Protein AF-A0A945E9L8-F1 (afdb_monomer_lite)

Sequence (107 aa):
MKVRKSNIDVLSSNFIENEISMKKLLKELNSYFKLSKLEGNKDKIKRTRKRKKLLAREKIDLLLDKNKPHIELMSLAGLKHENGFGAGGTTVVVLGYVSNVLCLINA

Foldseek 3Di:
DDDDDDPDDCPDPVNVVVVVVVVVVVVVVVVLLVFLPPLDDPVVVVVCVVVVHDGQVVVVVVQADPPWDKDWPQSQPCDPPPPAPHGRRNKTWMFGDGPNDGDTDID

Radius of gyration: 19.47 Å; chains: 1; bounding box: 37×49×50 Å

Structure (mmCIF, N/CA/C/O backbone):
data_AF-A0A945E9L8-F1
#
_entry.id   AF-A0A945E9L8-F1
#
loop_
_atom_site.group_PDB
_atom_site.id
_atom_site.type_symbol
_atom_site.label_atom_id
_atom_site.label_alt_id
_atom_site.label_comp_id
_atom_site.label_asym_id
_atom_site.label_entity_id
_atom_site.label_seq_id
_atom_site.pdbx_PDB_ins_code
_atom_site.Cartn_x
_atom_site.Cartn_y
_atom_site.Cartn_z
_atom_site.occupancy
_atom_site.B_iso_or_equiv
_atom_site.auth_seq_id
_atom_site.auth_comp_id
_atom_site.auth_asym_id
_atom_site.auth_atom_id
_atom_site.pdbx_PDB_model_num
ATOM 1 N N . MET A 1 1 ? 2.209 -27.722 -18.998 1.00 62.78 1 MET A N 1
ATOM 2 C CA . MET A 1 1 ? 2.268 -26.249 -19.154 1.00 62.78 1 MET A CA 1
ATOM 3 C C . MET A 1 1 ? 3.362 -25.921 -20.167 1.00 62.78 1 MET A C 1
ATOM 5 O O . MET A 1 1 ? 4.471 -26.409 -19.991 1.00 62.78 1 MET A O 1
ATOM 9 N N . LYS A 1 2 ? 3.073 -25.204 -21.263 1.00 82.31 2 LYS A N 1
ATOM 10 C CA . LYS A 1 2 ? 4.075 -24.922 -22.311 1.00 82.31 2 LYS A CA 1
ATOM 11 C C . LYS A 1 2 ? 4.925 -23.725 -21.873 1.00 82.31 2 LYS A C 1
ATOM 13 O O . LYS A 1 2 ? 4.409 -22.615 -21.773 1.00 82.31 2 LYS A O 1
ATOM 18 N N . VAL A 1 3 ? 6.197 -23.964 -21.559 1.00 88.56 3 VAL A N 1
ATOM 19 C CA . VAL A 1 3 ? 7.127 -22.908 -21.133 1.00 88.56 3 VAL A CA 1
ATOM 20 C C . VAL A 1 3 ? 7.368 -21.956 -22.306 1.00 88.56 3 VAL A C 1
ATOM 22 O O . VAL A 1 3 ? 7.759 -22.393 -23.389 1.00 88.56 3 VAL A O 1
ATOM 25 N N . ARG A 1 4 ? 7.124 -20.656 -22.103 1.00 91.00 4 ARG A N 1
ATOM 26 C CA . ARG A 1 4 ? 7.473 -19.618 -23.082 1.00 91.00 4 ARG A CA 1
ATOM 27 C C . ARG A 1 4 ? 8.940 -19.250 -22.902 1.00 91.00 4 ARG A C 1
ATOM 29 O O . ARG A 1 4 ? 9.339 -18.851 -21.812 1.00 91.00 4 ARG A O 1
ATOM 36 N N . LYS A 1 5 ? 9.732 -19.377 -23.966 1.00 92.31 5 LYS A N 1
ATOM 37 C CA . LYS A 1 5 ? 11.089 -18.828 -24.000 1.00 92.31 5 LYS A CA 1
ATOM 38 C C . LYS A 1 5 ? 10.999 -17.339 -24.317 1.00 92.31 5 LYS A C 1
ATOM 40 O O . LYS A 1 5 ? 10.287 -16.952 -25.240 1.00 92.31 5 LYS A O 1
ATOM 45 N N . SER A 1 6 ? 11.675 -16.523 -23.515 1.00 93.00 6 SER A N 1
ATOM 46 C CA . SER A 1 6 ? 11.850 -15.106 -23.821 1.00 93.00 6 SER A CA 1
ATOM 47 C C . SER A 1 6 ? 12.840 -14.964 -24.975 1.00 93.00 6 SER A C 1
ATOM 49 O O . SER A 1 6 ? 13.851 -15.661 -24.993 1.00 93.00 6 SER A O 1
ATOM 51 N N . ASN A 1 7 ? 12.560 -14.047 -25.898 1.00 94.12 7 ASN A N 1
ATOM 52 C CA . ASN A 1 7 ? 13.493 -13.654 -26.959 1.00 94.12 7 ASN A CA 1
ATOM 53 C C . ASN A 1 7 ? 14.274 -12.378 -26.585 1.00 94.12 7 ASN A C 1
ATOM 55 O O . ASN A 1 7 ? 14.907 -11.772 -27.442 1.00 94.12 7 ASN A O 1
ATOM 59 N N . ILE A 1 8 ? 14.179 -11.931 -25.328 1.00 95.00 8 ILE A N 1
ATOM 60 C CA . ILE A 1 8 ? 14.842 -10.720 -24.837 1.00 95.00 8 ILE A CA 1
ATOM 61 C C . ILE A 1 8 ? 16.259 -11.071 -24.386 1.00 95.00 8 ILE A C 1
ATOM 63 O O . ILE A 1 8 ? 16.434 -11.916 -23.508 1.00 95.00 8 ILE A O 1
ATOM 67 N N . ASP A 1 9 ? 17.246 -10.372 -24.942 1.00 95.69 9 ASP A N 1
ATOM 68 C CA . ASP A 1 9 ? 18.622 -10.383 -24.455 1.00 95.69 9 ASP A CA 1
ATOM 69 C C . ASP A 1 9 ? 18.812 -9.317 -23.365 1.00 95.69 9 ASP A C 1
ATOM 71 O O . ASP A 1 9 ? 18.764 -8.111 -23.629 1.00 95.69 9 ASP A O 1
ATOM 75 N N . VAL A 1 10 ? 19.036 -9.780 -22.135 1.00 95.50 10 VAL A N 1
ATOM 76 C CA . VAL A 1 10 ? 19.198 -8.935 -20.942 1.00 95.50 10 VAL A CA 1
ATOM 77 C C . VAL A 1 10 ? 20.547 -8.214 -20.875 1.00 95.50 10 VAL A C 1
ATOM 79 O O . VAL A 1 10 ? 20.713 -7.325 -20.044 1.00 95.50 10 VAL A O 1
ATOM 82 N N . LEU A 1 11 ? 21.508 -8.584 -21.727 1.00 95.56 11 LEU A N 1
ATOM 83 C CA . LEU A 1 11 ? 22.822 -7.937 -21.803 1.00 95.56 11 LEU A CA 1
ATOM 84 C C . LEU A 1 11 ? 22.913 -6.923 -22.950 1.00 95.56 11 LEU A C 1
ATOM 86 O O . LEU A 1 11 ? 23.900 -6.195 -23.049 1.00 95.56 11 LEU A O 1
ATOM 90 N N . SER A 1 12 ? 21.887 -6.848 -23.802 1.00 97.62 12 SER A N 1
ATOM 91 C CA . SER A 1 12 ? 21.838 -5.878 -24.894 1.00 97.62 12 SER A CA 1
ATOM 92 C C . SER A 1 12 ? 21.795 -4.439 -24.370 1.00 97.62 12 SER A C 1
ATOM 94 O O . SER A 1 12 ? 21.140 -4.140 -23.366 1.00 97.62 12 SER A O 1
ATOM 96 N N . SER A 1 13 ? 22.440 -3.516 -25.087 1.00 97.00 13 SER A N 1
ATOM 97 C CA . SER A 1 13 ? 22.458 -2.089 -24.733 1.00 97.00 13 SER A CA 1
ATOM 98 C C . SER A 1 13 ? 21.044 -1.518 -24.577 1.00 97.00 13 SER A C 1
ATOM 100 O O . SER A 1 13 ? 20.756 -0.858 -23.583 1.00 97.00 13 SER A O 1
ATOM 102 N N . ASN A 1 14 ? 20.126 -1.878 -25.482 1.00 97.12 14 ASN A N 1
ATOM 103 C CA . ASN A 1 14 ? 18.725 -1.454 -25.423 1.00 97.12 14 ASN A CA 1
ATOM 104 C C . ASN A 1 14 ? 18.019 -1.928 -24.142 1.00 97.12 14 ASN A C 1
ATOM 106 O O . ASN A 1 14 ? 17.232 -1.186 -23.557 1.00 97.12 14 ASN A O 1
ATOM 110 N N . PHE A 1 15 ? 18.265 -3.166 -23.693 1.00 97.94 15 PHE A N 1
ATOM 111 C CA . PHE A 1 15 ? 17.668 -3.668 -22.454 1.00 97.94 15 PHE A CA 1
ATOM 112 C C . PHE A 1 15 ? 18.174 -2.884 -21.241 1.00 97.94 15 PHE A C 1
ATOM 114 O O . PHE A 1 15 ? 17.374 -2.478 -20.397 1.00 97.94 15 PHE A O 1
ATOM 121 N N . ILE A 1 16 ? 19.481 -2.625 -21.187 1.00 97.81 16 ILE A N 1
ATOM 122 C CA . ILE A 1 16 ? 20.113 -1.870 -20.100 1.00 97.81 16 ILE A CA 1
ATOM 123 C C . ILE A 1 16 ? 19.574 -0.431 -20.059 1.00 97.81 16 ILE A C 1
ATOM 125 O O . ILE A 1 16 ? 19.197 0.055 -18.992 1.00 97.81 16 ILE A O 1
ATOM 129 N N . GLU A 1 17 ? 19.456 0.240 -21.206 1.00 98.12 17 GLU A N 1
ATOM 130 C CA . GLU A 1 17 ? 18.883 1.592 -21.299 1.00 98.12 17 GLU A CA 1
ATOM 131 C C . GLU A 1 17 ? 17.415 1.646 -20.845 1.00 98.12 17 GLU A C 1
ATOM 133 O O . GLU A 1 17 ? 17.018 2.546 -20.090 1.00 98.12 17 GLU A O 1
ATOM 138 N N . ASN A 1 18 ? 16.615 0.650 -21.241 1.00 98.06 18 ASN A N 1
ATOM 139 C CA . ASN A 1 18 ? 15.231 0.506 -20.789 1.00 98.06 18 ASN A CA 1
ATOM 140 C C . ASN A 1 18 ? 15.153 0.290 -19.273 1.00 98.06 18 ASN A C 1
ATOM 142 O O . ASN A 1 18 ? 14.321 0.903 -18.598 1.00 98.06 18 ASN A O 1
ATOM 146 N N . GLU A 1 19 ? 16.032 -0.549 -18.722 1.00 98.12 19 GLU A N 1
ATOM 147 C CA . GLU A 1 19 ? 16.090 -0.821 -17.288 1.00 98.12 19 GLU A CA 1
ATOM 148 C C . GLU A 1 19 ? 16.458 0.442 -16.494 1.00 98.12 19 GLU A C 1
ATOM 150 O O . GLU A 1 19 ? 15.799 0.765 -15.502 1.00 98.12 19 GLU A O 1
ATOM 155 N N . ILE A 1 20 ? 17.464 1.199 -16.948 1.00 98.31 20 ILE A N 1
ATOM 156 C CA . ILE A 1 20 ? 17.876 2.473 -16.337 1.00 98.31 20 ILE A CA 1
ATOM 157 C C . ILE A 1 20 ? 16.710 3.469 -16.336 1.00 98.31 20 ILE A C 1
ATOM 159 O O . ILE A 1 20 ? 16.395 4.069 -15.300 1.00 98.31 20 ILE A O 1
ATOM 163 N N . SER A 1 21 ? 16.033 3.613 -17.476 1.00 98.38 21 SER A N 1
ATOM 164 C CA . SER A 1 21 ? 14.890 4.519 -17.626 1.00 98.38 21 SER A CA 1
ATOM 165 C C . SER A 1 21 ? 13.731 4.119 -16.710 1.00 98.38 21 SER A C 1
ATOM 167 O O . SER A 1 21 ? 13.175 4.960 -15.997 1.00 98.38 21 SER A O 1
ATOM 169 N N . MET A 1 22 ? 13.420 2.822 -16.638 1.00 98.56 22 MET A N 1
ATOM 170 C CA . MET A 1 22 ? 12.381 2.298 -15.752 1.00 98.56 22 MET A CA 1
ATOM 171 C C . MET A 1 22 ? 12.735 2.502 -14.274 1.00 98.56 22 MET A C 1
ATOM 173 O O . MET A 1 22 ? 11.897 2.948 -13.489 1.00 98.56 22 MET A O 1
ATOM 177 N N . LYS A 1 23 ? 13.991 2.259 -13.877 1.00 98.50 23 LYS A N 1
ATOM 178 C CA . LYS A 1 23 ? 14.469 2.494 -12.502 1.00 98.50 23 LYS A CA 1
ATOM 179 C C . LYS A 1 23 ? 14.304 3.956 -12.080 1.00 98.50 23 LYS A C 1
ATOM 181 O O . LYS A 1 23 ? 13.957 4.218 -10.925 1.00 98.50 23 LYS A O 1
ATOM 186 N N . LYS A 1 24 ? 14.493 4.910 -12.999 1.00 98.56 24 LYS A N 1
ATOM 187 C CA . LYS A 1 24 ? 14.244 6.337 -12.738 1.00 98.56 24 LYS A CA 1
ATOM 188 C C . LYS A 1 24 ? 12.768 6.606 -12.425 1.00 98.56 24 LYS A C 1
ATOM 190 O O . LYS A 1 24 ? 12.480 7.250 -11.416 1.00 98.56 24 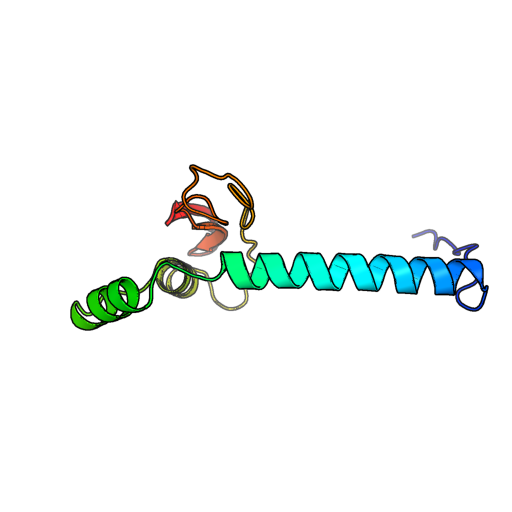LYS A O 1
ATOM 195 N N . LEU A 1 25 ? 11.848 6.062 -13.225 1.00 98.44 25 LEU A N 1
ATOM 196 C CA . LEU A 1 25 ? 10.402 6.190 -12.998 1.00 98.44 25 LE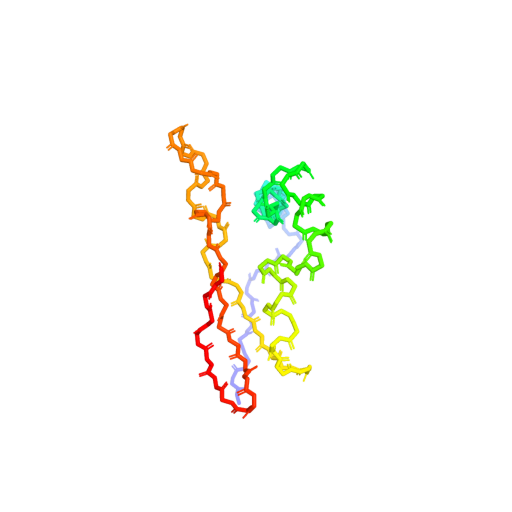U A CA 1
ATOM 197 C C . LEU A 1 25 ? 9.966 5.518 -11.690 1.00 98.44 25 LEU A C 1
ATOM 199 O O . LEU A 1 25 ? 9.214 6.101 -10.913 1.00 98.44 25 LEU A O 1
ATOM 203 N N . LEU A 1 26 ? 10.494 4.327 -11.392 1.00 98.38 26 LEU A N 1
ATOM 204 C CA . LEU A 1 26 ? 10.223 3.628 -10.133 1.00 98.38 26 LEU A CA 1
ATOM 205 C C . LEU A 1 26 ? 10.700 4.427 -8.919 1.00 98.38 26 LEU A C 1
ATOM 207 O O . LEU A 1 26 ? 10.025 4.452 -7.890 1.00 98.38 26 LEU A O 1
ATOM 211 N N . LYS A 1 27 ? 11.850 5.105 -9.016 1.00 98.38 27 LYS A N 1
ATOM 212 C CA . LYS A 1 27 ? 12.344 5.979 -7.944 1.00 98.38 27 LYS A CA 1
ATOM 213 C C . LYS A 1 27 ? 11.380 7.136 -7.680 1.00 98.38 27 LYS A C 1
ATOM 215 O O . LYS A 1 27 ? 11.090 7.423 -6.518 1.00 98.38 27 LYS A O 1
ATOM 220 N N . GLU A 1 28 ? 10.876 7.770 -8.735 1.00 96.94 28 GLU A N 1
ATOM 221 C CA . GLU A 1 28 ? 9.881 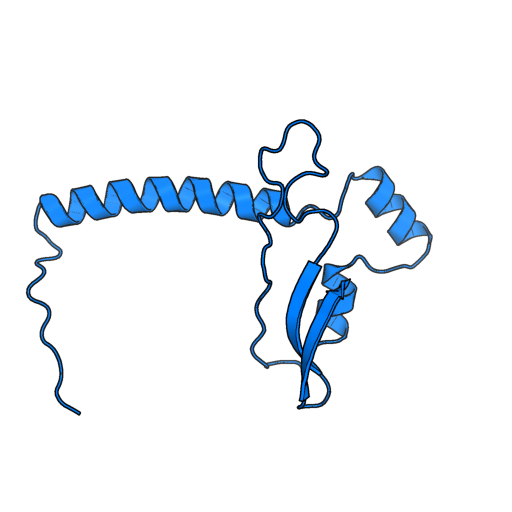8.837 -8.619 1.00 96.94 28 GLU A CA 1
ATOM 222 C C . GLU A 1 28 ? 8.569 8.308 -8.021 1.00 96.94 28 GLU A C 1
ATOM 224 O O . GLU A 1 28 ? 8.090 8.838 -7.017 1.00 96.94 28 GLU A O 1
ATOM 229 N N . LEU A 1 29 ? 8.044 7.202 -8.550 1.00 96.38 29 LEU A N 1
ATOM 230 C CA . LEU A 1 29 ? 6.830 6.555 -8.051 1.00 96.38 29 LEU A CA 1
ATOM 231 C C . LEU A 1 29 ? 6.934 6.203 -6.557 1.00 96.38 29 LEU A C 1
ATOM 233 O O . LEU A 1 29 ? 6.039 6.513 -5.769 1.00 96.38 29 LEU A O 1
ATOM 237 N N . ASN A 1 30 ? 8.062 5.627 -6.137 1.00 96.38 30 ASN A N 1
ATOM 238 C CA . ASN A 1 30 ? 8.325 5.306 -4.735 1.00 96.38 30 ASN A CA 1
ATOM 239 C C . ASN A 1 30 ? 8.382 6.549 -3.840 1.00 96.38 30 ASN A C 1
ATOM 241 O O . ASN A 1 30 ? 8.040 6.468 -2.659 1.00 96.38 30 ASN A O 1
ATOM 245 N N . SER A 1 31 ? 8.794 7.704 -4.370 1.00 95.75 31 SER A N 1
ATOM 246 C CA . SER A 1 31 ? 8.736 8.963 -3.622 1.00 95.75 31 SER A CA 1
ATOM 247 C C . SER A 1 31 ? 7.289 9.398 -3.368 1.00 95.75 31 SER A C 1
ATOM 249 O O . SER A 1 31 ? 6.962 9.777 -2.243 1.00 95.75 31 SER A O 1
ATOM 251 N N . TYR A 1 32 ? 6.392 9.230 -4.346 1.00 94.75 32 TYR A N 1
ATOM 252 C CA . TYR A 1 32 ? 4.970 9.520 -4.165 1.00 94.75 32 TYR A CA 1
ATOM 253 C C . TYR A 1 32 ? 4.294 8.539 -3.203 1.00 94.75 32 TYR A C 1
ATOM 255 O O . TYR A 1 32 ? 3.509 8.971 -2.362 1.00 94.75 32 TYR A O 1
ATOM 263 N N . PHE A 1 33 ? 4.659 7.252 -3.224 1.00 94.25 33 PHE A N 1
ATOM 264 C CA . PHE A 1 33 ? 4.178 6.293 -2.219 1.00 94.25 33 PHE A CA 1
ATOM 265 C C . PHE A 1 33 ? 4.652 6.616 -0.796 1.00 94.25 33 PHE A C 1
ATOM 267 O O . PHE A 1 33 ? 3.952 6.339 0.176 1.00 94.25 33 PHE A O 1
ATOM 274 N N . LYS A 1 34 ? 5.841 7.209 -0.633 1.00 93.06 34 LYS A N 1
ATOM 275 C CA . LYS A 1 34 ? 6.274 7.709 0.682 1.00 93.06 34 LYS A CA 1
ATOM 276 C C . LYS A 1 34 ? 5.416 8.889 1.133 1.00 93.06 34 LYS A C 1
ATOM 278 O O . LYS A 1 34 ? 5.068 8.957 2.308 1.00 93.06 34 LYS A O 1
ATOM 283 N N . LEU A 1 35 ? 5.050 9.779 0.210 1.00 90.62 35 LEU A N 1
ATOM 284 C CA . LEU A 1 35 ? 4.166 10.909 0.497 1.00 90.62 35 LEU A CA 1
ATOM 285 C C . LEU A 1 35 ? 2.744 10.455 0.854 1.00 90.62 35 LEU A C 1
ATOM 287 O O . LEU A 1 35 ? 2.184 10.967 1.817 1.00 90.62 35 LEU A O 1
ATOM 291 N N . SER A 1 36 ? 2.178 9.462 0.157 1.00 91.62 36 SER A N 1
ATOM 292 C CA . SER A 1 36 ? 0.818 8.964 0.438 1.00 91.62 36 SER A CA 1
ATOM 293 C C . SER A 1 36 ? 0.661 8.284 1.798 1.00 91.62 36 SER A C 1
ATOM 295 O O . SER A 1 36 ? -0.445 8.187 2.331 1.00 91.62 36 SER A O 1
ATOM 297 N N . LYS A 1 37 ? 1.763 7.797 2.377 1.00 90.62 37 LYS A N 1
ATOM 298 C CA . LYS A 1 37 ? 1.777 7.193 3.716 1.00 90.62 37 LYS A CA 1
ATOM 299 C C . LYS A 1 37 ? 1.681 8.223 4.842 1.00 90.62 37 LYS A C 1
ATOM 301 O O . LYS A 1 37 ? 1.522 7.840 5.997 1.00 90.62 37 LYS A O 1
ATOM 306 N N . LEU A 1 38 ? 1.774 9.518 4.538 1.00 89.19 38 LEU A N 1
ATOM 307 C CA . LEU A 1 38 ? 1.617 10.573 5.532 1.00 89.19 38 LEU A CA 1
ATOM 308 C C . LEU A 1 38 ? 0.137 10.727 5.908 1.00 89.19 38 LEU A C 1
ATOM 310 O O . LEU A 1 38 ? -0.654 11.299 5.168 1.00 89.19 38 LEU A O 1
ATOM 314 N N . GLU A 1 39 ? -0.239 10.271 7.101 1.00 88.56 39 GLU A N 1
ATOM 315 C CA . GLU A 1 39 ? -1.613 10.346 7.632 1.00 88.56 39 GLU A CA 1
ATOM 316 C C . GLU A 1 39 ? -1.943 11.718 8.264 1.00 88.56 39 GLU A C 1
ATOM 318 O O . GLU A 1 39 ? -2.608 11.826 9.298 1.00 88.56 39 GLU A O 1
ATOM 323 N N . GLY A 1 40 ? -1.446 12.792 7.643 1.00 86.56 40 GLY A N 1
ATOM 324 C CA . GLY A 1 40 ? -1.620 14.177 8.077 1.00 86.56 40 GLY A CA 1
ATOM 325 C C . GLY A 1 40 ? -0.380 14.806 8.720 1.00 86.56 40 GLY A C 1
ATOM 326 O O . GLY A 1 40 ? 0.720 14.257 8.720 1.00 86.56 40 GLY A O 1
ATOM 327 N N . ASN A 1 41 ? -0.553 16.018 9.255 1.00 89.38 41 ASN A N 1
ATOM 328 C CA . ASN A 1 41 ? 0.543 16.769 9.865 1.00 89.38 41 ASN A CA 1
ATOM 329 C C . ASN A 1 41 ? 0.934 16.211 11.250 1.00 89.38 41 ASN A C 1
ATOM 331 O O . ASN A 1 41 ? 0.143 15.560 11.942 1.00 89.38 41 ASN A O 1
ATOM 335 N N . LYS A 1 42 ? 2.172 16.499 11.674 1.00 92.56 42 LYS A N 1
ATOM 336 C CA . LYS A 1 42 ? 2.742 15.993 12.936 1.00 92.56 42 LYS A CA 1
ATOM 337 C C . LYS A 1 42 ? 1.885 16.351 14.156 1.00 92.56 42 LYS A C 1
ATOM 339 O O . LYS A 1 42 ? 1.713 15.516 15.043 1.00 92.56 42 LYS A O 1
ATOM 344 N N . ASP A 1 43 ? 1.288 17.542 14.179 1.00 94.50 43 ASP A N 1
ATOM 345 C CA . ASP A 1 43 ? 0.448 17.995 15.292 1.00 94.50 43 ASP A CA 1
ATOM 346 C C . ASP A 1 43 ? -0.869 17.223 15.394 1.00 94.50 43 ASP A C 1
ATOM 348 O O . ASP A 1 43 ? -1.271 16.824 16.492 1.00 94.50 43 ASP A O 1
ATOM 352 N N . LYS A 1 44 ? -1.535 16.948 14.260 1.00 91.94 44 LYS A N 1
ATOM 353 C CA . LYS A 1 44 ? -2.746 16.115 14.225 1.00 91.94 44 LYS A CA 1
ATOM 354 C C . LYS A 1 44 ? -2.427 14.694 14.670 1.00 91.94 44 LYS A C 1
ATOM 356 O O . LYS A 1 44 ? -3.164 14.169 15.502 1.00 91.94 44 LYS A O 1
ATOM 361 N N . ILE A 1 45 ? -1.318 14.115 14.202 1.00 94.31 45 ILE A N 1
ATOM 362 C CA . ILE A 1 45 ? -0.862 12.788 14.643 1.00 94.31 45 ILE A CA 1
ATOM 363 C C . ILE A 1 45 ? -0.645 12.793 16.162 1.00 94.31 45 ILE A C 1
ATOM 365 O O . ILE A 1 45 ? -1.258 11.993 16.870 1.00 94.31 45 ILE A O 1
ATOM 369 N N . LYS A 1 46 ? 0.132 13.746 16.697 1.00 96.00 46 LYS A N 1
ATOM 370 C CA . LYS A 1 46 ? 0.397 13.875 18.142 1.00 96.00 46 LYS A CA 1
ATOM 371 C C . LYS A 1 46 ? -0.893 14.025 18.953 1.00 96.00 46 LYS A C 1
ATOM 373 O O . LYS A 1 46 ? -1.046 13.394 20.000 1.00 96.00 46 LYS A O 1
ATOM 378 N N . ARG A 1 47 ? -1.852 14.814 18.461 1.00 96.56 47 ARG A N 1
ATOM 379 C CA . ARG A 1 47 ? -3.171 14.984 19.088 1.00 96.56 47 ARG A CA 1
ATOM 380 C C . ARG A 1 47 ? -3.980 13.686 19.094 1.00 96.56 47 ARG A C 1
ATOM 382 O O . ARG A 1 47 ? -4.587 13.371 20.116 1.00 96.56 47 ARG A O 1
ATOM 389 N N . THR A 1 48 ? -3.990 12.935 17.992 1.00 95.56 48 THR A N 1
ATOM 390 C CA . THR A 1 48 ? -4.657 11.624 17.902 1.00 95.56 48 THR A CA 1
ATOM 391 C C . THR A 1 48 ? -4.059 10.640 18.906 1.00 95.56 48 THR A C 1
ATOM 393 O O . THR A 1 48 ? -4.803 10.026 19.674 1.00 95.56 48 THR A O 1
ATOM 396 N N . ARG A 1 49 ? -2.723 10.597 19.012 1.00 95.38 49 ARG A N 1
ATOM 397 C CA . ARG A 1 49 ? -2.023 9.777 20.015 1.00 95.38 49 ARG A CA 1
ATOM 398 C C . ARG A 1 49 ? -2.327 10.196 21.449 1.00 95.38 49 ARG A C 1
ATOM 400 O O . ARG A 1 49 ? -2.628 9.337 22.270 1.00 95.38 49 ARG A O 1
ATOM 407 N N . LYS A 1 50 ? -2.339 11.501 21.754 1.00 97.62 50 LYS A N 1
ATOM 408 C CA . LYS A 1 50 ? -2.701 12.020 23.091 1.00 97.62 50 LYS A CA 1
ATOM 409 C C . LYS A 1 50 ? -4.109 11.583 23.515 1.00 97.62 50 LYS A C 1
ATOM 411 O O . LYS A 1 50 ? -4.362 11.377 24.696 1.00 97.62 50 LYS A O 1
ATOM 416 N N . ARG A 1 51 ? -5.014 11.403 22.549 1.00 97.50 51 ARG A N 1
ATOM 417 C CA . ARG A 1 51 ? -6.377 10.890 22.759 1.00 97.50 51 ARG A CA 1
ATOM 418 C C . ARG A 1 51 ? -6.460 9.360 22.833 1.00 97.50 51 ARG A C 1
ATOM 420 O O . ARG A 1 51 ? -7.569 8.839 22.845 1.00 97.50 51 ARG A O 1
ATOM 427 N N . LYS A 1 52 ? -5.326 8.648 22.851 1.00 97.00 52 LYS A N 1
ATOM 428 C CA . LYS A 1 52 ? -5.239 7.177 22.836 1.00 97.00 52 LYS A CA 1
ATOM 429 C C . LYS A 1 52 ? -5.957 6.539 21.636 1.00 97.00 52 LYS A C 1
ATOM 431 O O . LYS A 1 52 ? -6.503 5.448 21.744 1.00 97.00 52 LYS A O 1
ATOM 436 N N . LYS A 1 53 ? -5.980 7.233 20.491 1.00 96.88 53 LYS A N 1
ATOM 437 C CA . LYS A 1 53 ? -6.544 6.723 19.234 1.00 96.88 53 LYS A CA 1
ATOM 438 C C . LYS A 1 53 ? -5.427 6.283 18.284 1.00 96.88 53 LYS A C 1
ATOM 440 O O . LYS A 1 53 ? -4.358 6.894 18.256 1.00 96.88 53 LYS A O 1
ATOM 445 N N . LEU A 1 54 ? -5.716 5.248 17.501 1.00 96.56 54 LEU A N 1
ATOM 446 C CA . LEU A 1 54 ? -4.889 4.779 16.388 1.00 96.56 54 LEU A CA 1
ATOM 447 C C . LEU A 1 54 ? -5.108 5.645 15.134 1.00 96.56 54 LEU A C 1
ATOM 449 O O . LEU A 1 54 ? -6.173 6.260 14.977 1.00 96.56 54 LEU A O 1
ATOM 453 N N . LEU A 1 55 ? -4.106 5.688 14.257 1.00 95.56 55 LEU A N 1
ATOM 454 C CA . LEU A 1 55 ? -4.198 6.233 12.899 1.00 95.56 55 LEU A CA 1
ATOM 455 C C . LEU A 1 55 ? -4.999 5.288 11.981 1.00 95.56 55 LEU A C 1
ATOM 457 O O . LEU A 1 55 ? -5.378 4.195 12.398 1.00 95.56 55 LEU A O 1
ATOM 461 N N . ALA A 1 56 ? -5.327 5.718 10.761 1.00 94.75 56 ALA A N 1
ATOM 462 C CA . ALA A 1 56 ? -6.189 4.951 9.860 1.00 94.75 56 ALA A CA 1
ATOM 463 C C . ALA A 1 56 ? -5.528 3.628 9.447 1.00 94.75 56 ALA A C 1
ATOM 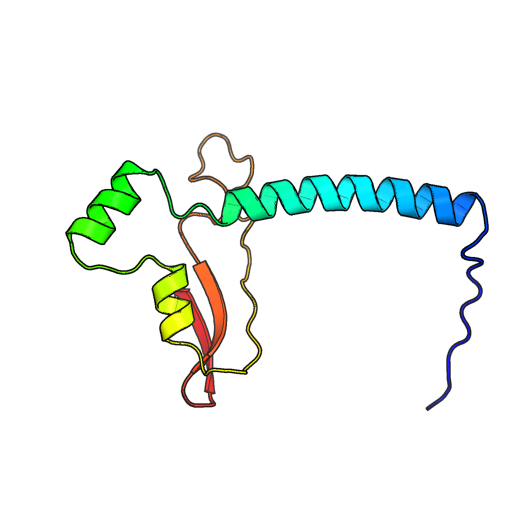465 O O . ALA A 1 56 ? -6.126 2.568 9.632 1.00 94.75 56 ALA A O 1
ATOM 466 N N . ARG A 1 57 ? -4.265 3.676 9.004 1.00 95.50 57 ARG A N 1
ATOM 467 C CA . ARG A 1 57 ? -3.500 2.476 8.624 1.00 95.50 57 ARG A CA 1
ATOM 468 C C . ARG A 1 57 ? -3.296 1.529 9.795 1.00 95.50 57 ARG A C 1
ATOM 470 O O . ARG A 1 57 ? -3.498 0.337 9.649 1.00 95.50 57 ARG A O 1
ATOM 477 N N . GLU A 1 58 ? -3.042 2.056 10.987 1.00 96.12 58 GLU A N 1
ATOM 478 C CA . GLU A 1 58 ? -2.902 1.222 12.187 1.00 96.12 58 GLU A CA 1
ATOM 479 C C . GLU A 1 58 ? -4.195 0.506 12.586 1.00 96.12 58 GLU A C 1
ATOM 481 O O . GLU A 1 58 ? -4.150 -0.617 13.080 1.00 96.12 58 GLU A O 1
ATOM 486 N N . LYS A 1 59 ? -5.356 1.149 12.400 1.00 97.25 59 LYS A N 1
ATOM 487 C CA . LYS A 1 59 ? -6.649 0.488 12.623 1.00 97.25 59 LYS A CA 1
ATOM 488 C C . LYS A 1 59 ? -6.859 -0.639 11.623 1.00 97.25 59 LYS A C 1
ATOM 490 O O . LYS A 1 59 ? -7.325 -1.700 12.021 1.00 97.25 59 LYS A O 1
ATOM 495 N N . ILE A 1 60 ? -6.541 -0.395 10.350 1.00 97.12 60 ILE A N 1
ATOM 496 C CA . ILE A 1 60 ? -6.672 -1.399 9.292 1.00 97.12 60 ILE A CA 1
ATOM 497 C C . ILE A 1 60 ? -5.723 -2.572 9.563 1.00 97.12 60 ILE A C 1
ATOM 499 O O . ILE A 1 60 ? -6.173 -3.713 9.566 1.00 97.12 60 ILE A O 1
ATOM 503 N N . ASP A 1 61 ? -4.458 -2.304 9.888 1.00 96.62 61 ASP A N 1
ATOM 504 C CA . ASP A 1 61 ? -3.462 -3.332 10.217 1.00 96.62 61 ASP A CA 1
ATOM 505 C C . ASP A 1 61 ? -3.890 -4.193 11.414 1.00 96.62 61 ASP A C 1
ATOM 507 O O . ASP A 1 61 ? -3.643 -5.397 11.436 1.00 96.62 61 ASP A O 1
ATOM 511 N N . LEU A 1 62 ? -4.553 -3.592 12.409 1.00 97.38 62 LEU A N 1
ATOM 512 C CA . LEU A 1 62 ? -5.093 -4.317 13.561 1.00 97.38 62 LEU A CA 1
ATOM 513 C C . LEU A 1 62 ? -6.335 -5.154 13.211 1.00 97.38 62 LEU A C 1
ATOM 515 O O . LEU A 1 62 ? -6.576 -6.175 13.852 1.00 97.38 62 LEU A O 1
ATOM 519 N N . LEU A 1 63 ? -7.135 -4.706 12.239 1.00 98.06 63 LEU A N 1
ATOM 520 C CA . LEU A 1 63 ? -8.372 -5.360 11.805 1.00 98.06 63 LEU A CA 1
ATOM 521 C C . LEU A 1 63 ? -8.113 -6.572 10.898 1.00 98.06 63 LEU A C 1
ATOM 523 O O . LEU A 1 63 ? -8.889 -7.527 10.922 1.00 98.06 63 LEU A O 1
ATOM 527 N N . LEU A 1 64 ? -7.062 -6.517 10.079 1.00 98.31 64 LEU A N 1
ATOM 528 C CA . LEU A 1 64 ? -6.743 -7.550 9.098 1.00 98.31 64 LEU A CA 1
ATOM 529 C C . LEU A 1 64 ? -6.316 -8.873 9.749 1.00 98.31 64 LEU A C 1
ATOM 531 O O . LEU A 1 64 ? -5.586 -8.918 10.742 1.00 98.31 64 LEU A O 1
ATOM 535 N N . ASP A 1 65 ? -6.708 -9.974 9.110 1.00 98.31 65 ASP A N 1
ATOM 536 C CA . ASP A 1 65 ? -6.211 -11.307 9.429 1.00 98.31 65 ASP A CA 1
ATOM 537 C C . ASP A 1 65 ? -4.682 -11.355 9.267 1.00 98.31 65 ASP A C 1
ATOM 539 O O . ASP A 1 65 ? -4.130 -11.070 8.197 1.00 98.31 65 ASP A O 1
ATOM 543 N N . LYS A 1 66 ? -3.980 -11.793 10.317 1.00 96.31 66 LYS A N 1
ATOM 544 C CA . LYS A 1 66 ? -2.527 -12.000 10.260 1.00 96.31 66 LYS A CA 1
ATOM 545 C C . LYS A 1 66 ? -2.171 -13.022 9.175 1.00 96.31 66 LYS A C 1
ATOM 547 O O . LYS A 1 66 ? -2.858 -14.026 9.005 1.00 96.31 66 LYS A O 1
ATOM 552 N N . ASN A 1 67 ? -1.052 -12.789 8.489 1.00 93.62 67 ASN A N 1
ATOM 553 C CA . ASN A 1 67 ? -0.507 -13.649 7.428 1.00 93.62 67 ASN A CA 1
ATOM 554 C C . ASN A 1 67 ? -1.407 -13.816 6.192 1.00 93.62 67 ASN A C 1
ATOM 556 O O . ASN A 1 67 ? -1.187 -14.736 5.402 1.00 93.62 67 ASN A O 1
ATOM 560 N N . LYS A 1 68 ? -2.393 -12.935 5.992 1.00 97.12 68 LYS A N 1
ATOM 561 C CA . LYS A 1 68 ? -3.202 -12.921 4.773 1.00 97.12 68 LYS A CA 1
ATOM 562 C C . LYS A 1 68 ? -2.860 -11.756 3.855 1.00 97.12 68 LYS A C 1
ATOM 564 O O . LYS A 1 68 ? -2.488 -10.680 4.330 1.00 97.12 68 LYS A O 1
ATOM 569 N N . PRO A 1 69 ? -2.979 -11.963 2.531 1.00 97.25 69 PRO A N 1
ATOM 570 C CA . PRO A 1 69 ? -2.705 -10.911 1.573 1.00 97.25 69 PRO A CA 1
ATOM 571 C C . PRO A 1 69 ? -3.741 -9.795 1.707 1.00 97.25 69 PRO A C 1
ATOM 573 O O . PRO A 1 69 ? -4.930 -10.042 1.922 1.00 97.25 69 PRO A O 1
ATOM 576 N N . HIS A 1 70 ? -3.274 -8.568 1.538 1.00 97.50 70 HIS A N 1
ATOM 577 C CA . HIS A 1 70 ? -4.101 -7.380 1.416 1.00 97.50 70 HIS A CA 1
ATOM 578 C C . HIS A 1 70 ? -3.423 -6.400 0.453 1.00 97.50 70 HIS A C 1
ATOM 580 O O . HIS A 1 70 ? -2.218 -6.494 0.205 1.00 97.50 70 HIS A O 1
ATOM 586 N N . ILE A 1 71 ? -4.195 -5.468 -0.101 1.00 97.25 71 ILE A N 1
ATOM 587 C CA . ILE A 1 71 ? -3.695 -4.437 -1.012 1.00 97.25 71 ILE A CA 1
ATOM 588 C C . ILE A 1 71 ? -4.394 -3.102 -0.751 1.00 97.25 71 ILE A C 1
ATOM 590 O O . ILE A 1 71 ? -5.619 -3.039 -0.660 1.00 97.25 71 ILE A O 1
ATOM 594 N N . GLU A 1 72 ? -3.605 -2.033 -0.629 1.00 96.38 72 GLU A N 1
ATOM 595 C CA . GLU A 1 72 ? -4.114 -0.662 -0.546 1.00 96.38 72 GLU A CA 1
ATOM 596 C C . GLU A 1 72 ? -4.498 -0.163 -1.944 1.00 96.38 72 GLU A C 1
ATOM 598 O O . GLU A 1 72 ? -3.738 -0.307 -2.905 1.00 96.38 72 GLU A O 1
ATOM 603 N N . LEU A 1 73 ? -5.686 0.427 -2.058 1.00 96.00 73 LEU A N 1
ATOM 604 C CA . LEU A 1 73 ? -6.240 0.935 -3.304 1.00 96.00 73 LEU A CA 1
ATOM 605 C C . LEU A 1 73 ? -6.112 2.457 -3.358 1.00 96.00 73 LEU A C 1
ATOM 607 O O . LEU A 1 73 ? -6.385 3.156 -2.387 1.00 96.00 73 LEU A O 1
ATOM 611 N N . MET A 1 74 ? -5.748 2.972 -4.535 1.00 94.38 74 MET A N 1
ATOM 612 C CA . MET A 1 74 ? -5.775 4.407 -4.850 1.00 94.38 74 MET A CA 1
ATOM 613 C C . MET A 1 74 ? -4.959 5.300 -3.896 1.00 94.38 74 MET A C 1
ATOM 615 O O . MET A 1 74 ? -5.292 6.466 -3.701 1.00 94.38 74 MET A O 1
ATOM 619 N N . SER A 1 75 ? -3.837 4.811 -3.358 1.00 94.31 75 SER A N 1
ATOM 620 C CA . SER A 1 75 ? -3.000 5.575 -2.416 1.00 94.31 75 SER A CA 1
ATOM 621 C C . SER A 1 75 ? -2.482 6.909 -2.980 1.00 94.31 75 SER A C 1
ATOM 623 O O . SER A 1 75 ? -2.116 7.806 -2.231 1.00 94.31 75 SER A O 1
ATOM 625 N N . LEU A 1 76 ? -2.434 7.066 -4.306 1.00 94.88 76 LEU A N 1
ATOM 626 C CA . LEU A 1 76 ? -1.991 8.290 -4.983 1.00 94.88 76 LEU A CA 1
ATOM 627 C C . LEU A 1 76 ? -3.155 9.203 -5.411 1.00 94.88 76 LEU A C 1
ATOM 629 O O . LEU A 1 76 ? -2.925 10.187 -6.112 1.00 94.88 76 LEU A O 1
ATOM 633 N N . ALA A 1 77 ? -4.396 8.911 -5.005 1.00 93.38 77 ALA A N 1
ATOM 634 C CA . ALA A 1 77 ? -5.546 9.766 -5.296 1.00 93.38 77 ALA A CA 1
ATOM 635 C C . ALA A 1 77 ? -5.300 11.199 -4.795 1.00 93.38 77 ALA A C 1
ATOM 637 O O . ALA A 1 77 ? -4.842 11.395 -3.671 1.00 93.38 77 ALA A O 1
ATOM 638 N N . GLY A 1 78 ? -5.566 12.203 -5.634 1.00 91.38 78 GLY A N 1
ATOM 639 C CA . GLY A 1 78 ? -5.347 13.614 -5.289 1.00 91.38 78 GLY A CA 1
ATOM 640 C C . GLY A 1 78 ? -3.881 14.073 -5.284 1.00 91.38 78 GLY A C 1
ATOM 641 O O . GLY A 1 78 ? -3.605 15.222 -4.935 1.00 91.38 78 GLY A O 1
ATOM 642 N N . LEU A 1 79 ? -2.927 13.222 -5.683 1.00 92.50 79 LEU A N 1
ATOM 643 C CA . LEU A 1 79 ? -1.530 13.622 -5.869 1.00 92.50 79 LEU A CA 1
ATOM 644 C C . LEU A 1 79 ? -1.429 14.777 -6.888 1.00 92.50 79 LEU A C 1
ATOM 646 O O . LEU A 1 79 ? -2.007 14.698 -7.967 1.00 92.50 79 LEU A O 1
ATOM 650 N N . LYS A 1 80 ? -0.660 15.826 -6.552 1.00 87.69 80 LYS A N 1
ATOM 651 C CA . LYS A 1 80 ? -0.450 17.048 -7.365 1.00 87.69 80 LYS A CA 1
ATOM 652 C C . LYS A 1 80 ? -1.713 17.880 -7.653 1.00 87.69 80 LYS A C 1
ATOM 654 O O . LYS A 1 80 ? -1.659 18.786 -8.476 1.00 87.69 80 LYS A O 1
ATOM 659 N N . HIS A 1 81 ? -2.826 17.630 -6.968 1.00 89.56 81 HIS A N 1
ATOM 660 C CA . HIS A 1 81 ? -4.002 18.491 -7.071 1.00 89.56 81 HIS A CA 1
ATOM 661 C C . HIS A 1 81 ? -3.821 19.739 -6.189 1.00 89.56 81 HIS A C 1
ATOM 663 O O . HIS A 1 81 ? -3.778 19.619 -4.965 1.00 89.56 81 HIS A O 1
ATOM 669 N N . GLU A 1 82 ? -3.720 20.926 -6.799 1.00 80.75 82 GLU A N 1
ATOM 670 C CA . GLU A 1 82 ? -3.357 22.186 -6.117 1.00 80.75 82 GLU A CA 1
ATOM 671 C C . GLU A 1 82 ? -4.322 22.570 -4.985 1.00 80.75 82 GLU A C 1
ATOM 673 O O . GLU A 1 82 ? -3.889 22.997 -3.920 1.00 80.75 82 GLU A O 1
ATOM 678 N N . ASN A 1 83 ? -5.619 22.311 -5.169 1.00 84.00 83 ASN A N 1
ATOM 679 C CA . ASN A 1 83 ? -6.661 22.557 -4.163 1.00 84.00 83 ASN A CA 1
ATOM 680 C C . ASN A 1 83 ? -7.108 21.267 -3.454 1.00 84.00 83 ASN A C 1
ATOM 682 O O . ASN A 1 83 ? -8.247 21.142 -3.008 1.00 84.00 83 ASN A O 1
ATOM 686 N N . GLY A 1 84 ? -6.251 20.243 -3.457 1.00 79.06 84 GLY A N 1
ATOM 687 C CA . GLY A 1 84 ? -6.557 18.913 -2.939 1.00 79.06 84 GLY A CA 1
ATOM 688 C C . GLY A 1 84 ? -6.057 18.702 -1.517 1.00 79.06 84 GLY A C 1
ATOM 689 O O . GLY A 1 84 ? -5.271 19.472 -0.976 1.00 79.06 84 GLY A O 1
ATOM 690 N N . PHE A 1 85 ? -6.457 17.584 -0.922 1.00 80.94 85 PHE A N 1
ATOM 691 C CA . PHE A 1 85 ? -5.985 17.174 0.402 1.00 80.94 85 PHE A CA 1
ATOM 692 C C . PHE A 1 85 ? -4.633 16.437 0.380 1.00 80.94 85 PHE A C 1
ATOM 694 O O . PHE A 1 85 ? -4.202 15.900 1.400 1.00 80.94 85 PHE A O 1
ATOM 701 N N . GLY A 1 86 ? -3.961 16.416 -0.774 1.00 85.31 86 GLY A N 1
ATOM 702 C CA . GLY A 1 86 ? -2.744 15.647 -1.014 1.00 85.31 86 GLY A CA 1
ATOM 703 C C . GLY A 1 86 ? -3.014 14.195 -1.419 1.00 85.31 86 GLY A C 1
ATOM 704 O O . GLY A 1 86 ? -4.153 13.786 -1.647 1.00 85.31 86 GLY A O 1
ATOM 705 N N . ALA A 1 87 ? -1.933 13.421 -1.533 1.00 87.94 87 ALA A N 1
ATOM 706 C CA . ALA A 1 87 ? -1.991 12.015 -1.918 1.00 87.94 87 ALA A CA 1
ATOM 707 C C . ALA A 1 87 ? -2.787 11.178 -0.898 1.00 87.94 87 ALA A C 1
ATOM 709 O O . ALA A 1 87 ? -2.615 11.331 0.310 1.00 87.94 87 ALA A O 1
ATOM 710 N N . GLY A 1 88 ? -3.641 10.291 -1.402 1.00 83.88 88 GLY A N 1
ATOM 711 C CA . GLY A 1 88 ? -4.547 9.450 -0.620 1.00 83.88 88 GLY A CA 1
ATOM 712 C C . GLY A 1 88 ? -5.931 10.067 -0.407 1.00 83.88 88 GLY A C 1
ATOM 713 O O . GLY A 1 88 ? -6.800 9.415 0.154 1.00 83.88 88 GLY A O 1
ATOM 714 N N . GLY A 1 89 ? -6.179 11.312 -0.838 1.00 85.56 89 GLY A N 1
ATOM 715 C CA . GLY A 1 89 ? -7.532 11.887 -0.851 1.00 85.56 89 GLY A CA 1
ATOM 716 C C . GLY A 1 89 ? -8.264 11.865 0.501 1.00 85.56 89 GLY A C 1
ATOM 717 O O . GLY A 1 89 ? -9.488 11.815 0.523 1.00 85.56 89 GLY A O 1
ATOM 718 N N . THR A 1 90 ? -7.528 11.898 1.620 1.00 88.19 90 THR A N 1
ATOM 719 C CA . THR A 1 90 ? -8.008 11.758 3.019 1.00 88.19 90 THR A CA 1
ATOM 720 C C . THR A 1 90 ? -8.555 10.394 3.446 1.00 88.19 90 THR A C 1
ATOM 722 O O . THR A 1 90 ? -9.022 10.282 4.577 1.00 88.19 90 THR A O 1
ATOM 725 N N . THR A 1 91 ? -8.460 9.367 2.604 1.00 91.88 91 THR A N 1
ATOM 726 C CA . THR A 1 91 ? -8.991 8.024 2.873 1.00 91.88 91 THR A CA 1
ATOM 727 C C . THR A 1 91 ? -7.912 6.959 2.698 1.00 91.88 91 THR A C 1
ATOM 729 O O . THR A 1 91 ? -6.977 7.116 1.910 1.00 91.88 91 THR A O 1
ATOM 732 N N . VAL A 1 92 ? -8.038 5.859 3.435 1.00 95.56 92 VAL A N 1
ATOM 733 C CA . VAL A 1 92 ? -7.271 4.640 3.180 1.00 95.56 92 VAL A CA 1
ATOM 734 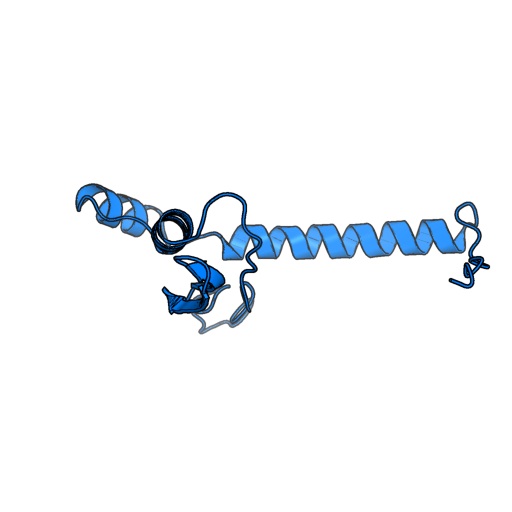C C . VAL A 1 92 ? -8.247 3.514 2.876 1.00 95.56 92 VAL A C 1
ATOM 736 O O . VAL A 1 92 ? -9.025 3.104 3.738 1.00 95.56 92 VAL A O 1
ATOM 739 N N . VAL A 1 93 ? -8.183 2.993 1.650 1.00 96.81 93 VAL A N 1
ATOM 740 C CA . VAL A 1 93 ? -9.007 1.865 1.209 1.00 96.81 93 VAL A CA 1
ATOM 741 C C . VAL A 1 93 ? -8.129 0.635 1.039 1.00 96.81 93 VAL A C 1
ATOM 743 O O . VAL A 1 93 ? -7.126 0.686 0.331 1.00 96.81 93 VAL A O 1
ATOM 746 N N . VAL A 1 94 ? -8.505 -0.479 1.662 1.00 97.94 94 VAL A N 1
ATOM 747 C CA . VAL A 1 94 ? -7.764 -1.744 1.588 1.00 97.94 94 VAL A CA 1
ATOM 748 C C . VAL A 1 94 ? -8.706 -2.886 1.239 1.00 97.94 94 VAL A C 1
ATOM 750 O O . VAL A 1 94 ? -9.754 -3.050 1.859 1.00 97.94 94 VAL A O 1
ATOM 753 N N . LEU A 1 95 ? -8.312 -3.700 0.262 1.00 98.44 95 LEU A N 1
ATOM 754 C CA . LEU A 1 95 ? -8.918 -5.002 0.004 1.00 98.44 95 LEU A CA 1
ATOM 755 C C . LEU A 1 95 ? -8.109 -6.061 0.761 1.00 98.44 95 LEU A C 1
ATOM 757 O O . LEU A 1 95 ? -6.921 -6.234 0.487 1.00 98.44 95 LEU A O 1
ATOM 761 N N . GLY A 1 96 ? -8.726 -6.755 1.713 1.00 98.44 96 GLY A N 1
ATOM 762 C CA . GLY A 1 96 ? -8.031 -7.718 2.569 1.00 98.44 96 GLY A CA 1
ATOM 763 C C . GLY A 1 96 ? -8.986 -8.612 3.349 1.00 98.44 96 GLY A C 1
ATOM 764 O O . GLY A 1 96 ? -10.200 -8.487 3.229 1.00 98.44 96 GLY A O 1
ATOM 765 N N . TYR A 1 97 ? -8.445 -9.543 4.129 1.00 98.62 97 TYR A N 1
ATOM 766 C CA . TYR A 1 97 ? -9.251 -10.520 4.860 1.00 98.62 97 TYR A CA 1
ATOM 767 C C . TYR A 1 97 ? -9.521 -10.090 6.302 1.00 98.62 97 TYR A C 1
ATOM 769 O O . TYR A 1 97 ? -8.597 -9.672 6.996 1.00 98.62 97 TYR A O 1
ATOM 777 N N . VAL A 1 98 ? -10.765 -10.259 6.756 1.00 98.25 98 VAL A N 1
ATOM 778 C CA . VAL A 1 98 ? -11.193 -10.080 8.151 1.00 98.25 98 VAL A CA 1
ATOM 779 C C . VAL A 1 98 ? -12.035 -11.283 8.550 1.00 98.25 98 VAL A C 1
ATOM 781 O O . VAL A 1 98 ? -13.069 -11.546 7.939 1.00 98.25 98 VAL A O 1
ATOM 784 N N . SER A 1 99 ? -11.595 -12.031 9.562 1.00 97.56 99 SER A N 1
ATOM 785 C CA . SER A 1 99 ? -12.251 -13.273 9.996 1.00 97.56 99 SER A CA 1
ATOM 786 C C . SER A 1 99 ? -12.504 -14.242 8.832 1.00 97.56 99 SER A C 1
ATOM 788 O O . SER A 1 99 ? -13.581 -14.814 8.694 1.00 97.56 99 SER A O 1
ATOM 790 N N . ASN A 1 100 ? -11.500 -14.411 7.967 1.00 97.50 100 ASN A N 1
ATOM 791 C CA . ASN A 1 100 ? -11.551 -15.248 6.767 1.00 97.50 100 ASN A CA 1
ATOM 792 C C . ASN A 1 100 ? -12.519 -14.809 5.658 1.00 97.50 100 ASN A C 1
ATOM 794 O O . ASN A 1 100 ? -12.698 -15.543 4.689 1.00 97.50 100 ASN A O 1
ATOM 798 N N . VAL A 1 101 ? -13.055 -13.593 5.736 1.00 98.38 101 VAL A N 1
ATOM 799 C CA . VAL A 1 101 ? -13.898 -13.005 4.692 1.00 98.38 101 VAL A CA 1
ATOM 800 C C . VAL A 1 101 ? -13.116 -11.924 3.954 1.00 98.38 101 VAL A C 1
ATOM 802 O O . VAL A 1 101 ? -12.476 -11.086 4.585 1.00 98.38 101 VAL A O 1
ATOM 805 N N . LEU A 1 102 ? -13.142 -11.951 2.618 1.00 98.44 102 LEU A N 1
ATOM 806 C CA . LEU A 1 102 ? -12.555 -10.893 1.797 1.00 98.44 102 LEU A CA 1
ATOM 807 C C . LEU A 1 102 ? -13.434 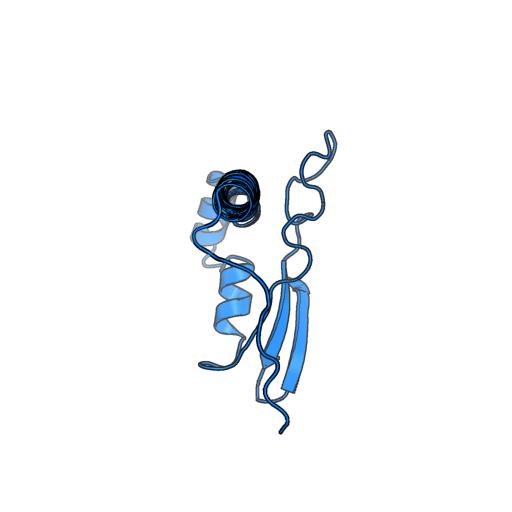-9.637 1.887 1.00 98.44 102 LEU A C 1
ATOM 809 O O . LEU A 1 102 ? -14.584 -9.648 1.453 1.00 98.44 102 LEU A O 1
ATOM 813 N N . CYS A 1 103 ? -12.876 -8.562 2.433 1.00 98.50 103 CYS A N 1
ATOM 814 C CA . CYS A 1 103 ? -13.567 -7.318 2.738 1.00 98.50 103 CYS A CA 1
ATOM 815 C C . CYS A 1 103 ? -12.909 -6.131 2.026 1.00 98.50 103 CYS A C 1
ATOM 817 O O . CYS A 1 103 ? -11.685 -6.060 1.897 1.00 98.50 103 CYS A O 1
ATOM 819 N N . LEU A 1 104 ? -13.734 -5.160 1.630 1.00 98.25 104 LEU A N 1
ATOM 820 C CA . LEU A 1 104 ? -13.286 -3.819 1.270 1.00 98.25 104 LEU A CA 1
ATOM 821 C C . LEU A 1 104 ? -13.390 -2.927 2.514 1.00 98.25 104 LEU A C 1
ATOM 823 O O . LEU A 1 104 ? -14.485 -2.672 3.011 1.00 98.25 104 LEU A O 1
ATOM 827 N N . ILE A 1 105 ? -12.250 -2.480 3.029 1.00 98.25 105 ILE A N 1
ATOM 828 C CA . ILE A 1 105 ? -12.131 -1.695 4.260 1.00 98.25 105 ILE A CA 1
ATOM 829 C C . ILE A 1 105 ? -11.851 -0.242 3.875 1.00 98.25 105 ILE A C 1
ATOM 831 O O . ILE A 1 105 ? -11.000 0.008 3.025 1.00 98.25 105 ILE A O 1
ATOM 835 N N . ASN A 1 106 ? -12.541 0.707 4.506 1.00 96.25 106 ASN A N 1
ATOM 836 C CA . ASN A 1 106 ? -12.341 2.145 4.323 1.00 96.25 106 ASN A CA 1
ATOM 837 C C . ASN A 1 106 ? -12.150 2.814 5.694 1.00 96.25 106 ASN A C 1
ATOM 839 O O . ASN A 1 106 ? -12.951 2.565 6.601 1.00 96.25 106 ASN A O 1
ATOM 843 N N . ALA A 1 107 ? -11.104 3.630 5.845 1.00 93.06 107 ALA A N 1
ATOM 844 C CA . ALA A 1 107 ? -10.768 4.343 7.080 1.00 93.06 107 ALA A CA 1
ATOM 845 C C . ALA A 1 107 ? -10.326 5.793 6.842 1.00 93.06 107 ALA A C 1
ATOM 847 O O . ALA A 1 107 ? -9.767 6.088 5.758 1.00 93.06 107 ALA A O 1
#

Secondary structure (DSSP, 8-state):
--PPPP---TTSHHHHHHHHHHHHHHHHHHHHHHHHT--S-HHHHHHHHHTTPPPHHHHHHHHSPTT---EEE-TTTTTT-TTS--TTTT--EEEEEETTEEEEEE-

pLDDT: mean 94.15, std 5.42, range [62.78, 98.62]